Protein AF-A0A937KKF1-F1 (afdb_monomer)

Nearest PDB structures (foldseek):
  5gvh-assembly1_A-2  TM=8.826E-01  e=3.673E-09  Thermotoga maritima MSB8
  2z6i-assembly1_A  TM=8.809E-01  e=1.760E-09  Streptococcus pneumoniae
  2z6i-assembly1_B  TM=8.587E-01  e=1.260E-09  Streptococcus pneumoniae
  2z6j-assembly1_A  TM=8.582E-01  e=6.706E-09  Streptococcus pneumoniae
  7l00-assembly1_B  TM=8.762E-01  e=1.309E-08  Clostridioides difficile

Radius of gyration: 18.06 Å; Cα contacts (8 Å, |Δi|>4): 262; chains: 1; bounding box: 42×40×48 Å

Secondary structure (DSSP, 8-state):
---------SS---S----TTPPPPPPPPTTS-----------B--SHHHHHHHHHTT-S--B-SHHHHTSTT--S-HHHHHHHHH--TTSEEEE-TTSSS-EEEE--HHHHTTTT-SS-GGGG-B-HHHHHTT--TTSB--B--GGGGG--S---HHHHHHHHHHHHHHHHHHH-

pLDDT: mean 74.73, std 25.19, range [22.55, 97.19]

Structure (mmCIF, N/CA/C/O backbone):
data_AF-A0A937KKF1-F1
#
_entry.id   AF-A0A937KKF1-F1
#
loop_
_atom_site.group_PDB
_atom_site.id
_atom_site.type_symbol
_atom_site.label_atom_id
_atom_site.label_alt_id
_atom_site.label_comp_id
_atom_site.label_asym_id
_atom_site.label_entity_id
_atom_site.label_seq_id
_atom_site.pdbx_PDB_ins_code
_atom_site.Cartn_x
_atom_site.Cartn_y
_atom_site.Cartn_z
_atom_site.occupancy
_atom_site.B_iso_or_equiv
_atom_site.auth_seq_id
_atom_site.auth_comp_id
_atom_site.auth_asym_id
_atom_site.auth_atom_id
_atom_site.pdbx_PDB_model_num
ATOM 1 N N . MET A 1 1 ? 18.642 11.527 23.570 1.00 30.12 1 MET A N 1
ATOM 2 C CA . MET A 1 1 ? 17.857 10.285 23.736 1.00 30.12 1 MET A CA 1
ATOM 3 C C . MET A 1 1 ? 16.482 10.553 23.145 1.00 30.12 1 MET A C 1
ATOM 5 O O . MET A 1 1 ? 15.992 11.654 23.358 1.00 30.12 1 MET A O 1
ATOM 9 N N . ASN A 1 2 ? 15.953 9.601 22.372 1.00 22.69 2 ASN A N 1
ATOM 10 C CA . ASN A 1 2 ? 14.769 9.654 21.489 1.00 22.69 2 ASN A CA 1
ATOM 11 C C . ASN A 1 2 ? 15.099 9.941 20.013 1.00 22.69 2 ASN A C 1
ATOM 13 O O . ASN A 1 2 ? 14.748 10.978 19.460 1.00 22.69 2 ASN A O 1
ATOM 17 N N . SER A 1 3 ? 15.767 8.975 19.376 1.00 22.55 3 SER A N 1
ATOM 18 C CA . SER A 1 3 ? 15.672 8.742 17.933 1.00 22.55 3 SER A CA 1
ATOM 19 C C . SER A 1 3 ? 14.918 7.429 17.730 1.00 22.55 3 SER A C 1
ATOM 21 O O . SER A 1 3 ? 15.445 6.364 18.050 1.00 22.55 3 SER A O 1
ATOM 23 N N . VAL A 1 4 ? 13.686 7.500 17.237 1.00 26.03 4 VAL A N 1
ATOM 24 C CA . VAL A 1 4 ? 12.956 6.336 16.729 1.00 26.03 4 VAL A CA 1
ATOM 25 C C . VAL A 1 4 ? 12.827 6.552 15.228 1.00 26.03 4 VAL A C 1
ATOM 27 O O . VAL A 1 4 ? 12.041 7.384 14.785 1.00 26.03 4 VAL A O 1
ATOM 30 N N . THR A 1 5 ? 13.651 5.850 14.452 1.00 26.80 5 THR A N 1
ATOM 31 C CA . THR A 1 5 ? 13.560 5.818 12.988 1.00 26.80 5 THR A CA 1
ATOM 32 C C . THR A 1 5 ? 12.728 4.601 12.618 1.00 26.80 5 THR A C 1
ATOM 34 O O . THR A 1 5 ? 13.220 3.475 12.665 1.00 26.80 5 THR A O 1
ATOM 37 N N . LEU A 1 6 ? 11.453 4.818 12.303 1.00 28.89 6 LEU A N 1
ATOM 38 C CA . LEU A 1 6 ? 10.564 3.769 11.816 1.00 28.89 6 LEU A CA 1
ATOM 39 C C . LEU A 1 6 ? 10.674 3.732 10.284 1.00 28.89 6 LEU A C 1
ATOM 41 O O . LEU A 1 6 ? 10.354 4.706 9.607 1.00 28.89 6 LEU A O 1
ATOM 45 N N . PHE A 1 7 ? 11.226 2.641 9.758 1.00 30.66 7 PHE A N 1
ATOM 46 C CA . PHE A 1 7 ? 11.602 2.487 8.353 1.00 30.66 7 PHE A CA 1
ATOM 47 C C . PHE A 1 7 ? 10.403 1.984 7.534 1.00 30.66 7 PHE A C 1
ATOM 49 O O . PHE A 1 7 ? 10.191 0.787 7.443 1.00 30.66 7 PHE A O 1
ATOM 56 N N . GLU A 1 8 ? 9.616 2.889 6.954 1.00 34.78 8 GLU A N 1
ATOM 57 C CA . GLU A 1 8 ? 8.565 2.596 5.959 1.00 34.78 8 GLU A CA 1
ATOM 58 C C . GLU A 1 8 ? 8.432 3.853 5.073 1.00 34.78 8 GLU A C 1
ATOM 60 O O . GLU A 1 8 ? 7.716 4.805 5.395 1.00 34.78 8 GLU A O 1
ATOM 65 N N . ILE A 1 9 ? 9.245 3.911 4.012 1.00 36.50 9 ILE A N 1
ATOM 66 C CA . ILE A 1 9 ? 9.467 5.103 3.177 1.00 36.50 9 ILE A CA 1
ATOM 67 C C . ILE A 1 9 ? 8.332 5.275 2.162 1.00 36.50 9 ILE A C 1
ATOM 69 O O . ILE A 1 9 ? 8.121 4.408 1.318 1.00 36.50 9 ILE A O 1
ATOM 73 N N . SER A 1 10 ? 7.702 6.454 2.163 1.00 31.92 10 SER A N 1
ATOM 74 C CA . SER A 1 10 ? 7.117 7.061 0.962 1.00 31.92 10 SER A CA 1
ATOM 75 C C . SER A 1 10 ? 7.916 8.326 0.614 1.00 31.92 10 SER A C 1
ATOM 77 O O . SER A 1 10 ? 7.839 9.329 1.313 1.00 31.92 10 SER A O 1
ATOM 79 N N . SER A 1 11 ? 8.708 8.219 -0.454 1.00 33.62 11 SER A N 1
ATOM 80 C CA . SER A 1 11 ? 9.302 9.260 -1.314 1.00 33.62 11 SER A CA 1
ATOM 81 C C . SER A 1 11 ? 10.178 10.412 -0.779 1.00 33.62 11 SER A C 1
ATOM 83 O O . SER A 1 11 ? 10.512 11.257 -1.605 1.00 33.62 11 SER A O 1
ATOM 85 N N . ASP A 1 12 ? 10.607 10.504 0.487 1.00 33.69 12 ASP A N 1
ATOM 86 C CA . ASP A 1 12 ? 11.533 11.601 0.877 1.00 33.69 12 ASP A CA 1
ATOM 87 C C . ASP A 1 12 ? 12.499 11.284 2.034 1.00 33.69 12 ASP A C 1
ATOM 89 O O . ASP A 1 12 ? 12.483 11.928 3.080 1.00 33.69 12 ASP A O 1
ATOM 93 N N . ASN A 1 13 ? 13.382 10.297 1.850 1.00 36.69 13 ASN A N 1
ATOM 94 C CA . ASN A 1 13 ? 14.554 10.160 2.717 1.00 36.69 13 ASN A CA 1
ATOM 95 C C . ASN A 1 13 ? 15.811 10.577 1.949 1.00 36.69 13 ASN A C 1
ATOM 97 O O . ASN A 1 13 ? 16.277 9.865 1.061 1.00 36.69 13 ASN A O 1
ATOM 101 N N . GLY A 1 14 ? 16.356 11.744 2.306 1.00 31.44 14 GLY A N 1
ATOM 102 C CA . GLY A 1 14 ? 17.674 12.198 1.866 1.00 31.44 14 GLY A CA 1
ATOM 103 C C . GLY A 1 14 ? 18.815 11.243 2.274 1.00 31.44 14 GLY A C 1
ATOM 104 O O . GLY A 1 14 ? 18.605 10.302 3.041 1.00 31.44 14 GLY A O 1
ATOM 105 N N . PRO A 1 15 ? 20.048 11.485 1.791 1.00 27.42 15 PRO A N 1
ATOM 106 C CA . PRO A 1 15 ? 21.122 10.486 1.669 1.00 27.42 15 PRO A CA 1
ATOM 107 C C . PRO A 1 15 ? 21.830 10.080 2.984 1.00 27.42 15 PRO A C 1
ATOM 109 O O . PRO A 1 15 ? 22.999 9.709 2.969 1.00 27.42 15 PRO A O 1
ATOM 112 N N . SER A 1 16 ? 21.169 10.141 4.142 1.00 32.72 16 SER A N 1
ATOM 113 C CA . SER A 1 16 ? 21.794 9.915 5.456 1.00 32.72 16 SER A CA 1
ATOM 114 C C . SER A 1 16 ? 21.188 8.757 6.258 1.00 32.72 16 SER A C 1
ATOM 116 O O . SER A 1 16 ? 20.969 8.898 7.461 1.00 32.72 16 SER A O 1
ATOM 118 N N . ALA A 1 17 ? 20.923 7.610 5.633 1.00 35.75 17 ALA A N 1
ATOM 119 C CA . ALA A 1 17 ? 20.491 6.402 6.342 1.00 35.75 17 ALA A CA 1
ATOM 120 C C . ALA A 1 17 ? 21.456 5.246 6.041 1.00 35.75 17 ALA A C 1
ATOM 122 O O . ALA A 1 17 ? 21.323 4.538 5.049 1.00 35.75 17 ALA A O 1
ATOM 123 N N . ILE A 1 18 ? 22.482 5.127 6.884 1.00 31.59 18 ILE A N 1
ATOM 124 C CA . ILE A 1 18 ? 23.617 4.212 6.730 1.00 31.59 18 ILE A CA 1
ATOM 125 C C . ILE A 1 18 ? 23.307 2.866 7.411 1.00 31.59 18 ILE A C 1
ATOM 127 O O . ILE A 1 18 ? 22.732 2.832 8.495 1.00 31.59 18 ILE A O 1
ATOM 131 N N . SER A 1 19 ? 23.727 1.799 6.730 1.00 24.08 19 SER A N 1
ATOM 132 C CA . SER A 1 19 ? 23.860 0.361 7.023 1.00 24.08 19 SER A CA 1
ATOM 133 C C . SER A 1 19 ? 23.742 -0.161 8.473 1.00 24.08 19 SER A C 1
ATOM 135 O O . SER A 1 19 ? 24.175 0.500 9.421 1.00 24.08 19 SER A O 1
ATOM 137 N N . PRO A 1 20 ? 23.277 -1.421 8.658 1.00 26.95 20 PRO A N 1
ATOM 138 C CA . PRO A 1 20 ? 23.168 -2.060 9.970 1.00 26.95 20 PRO A CA 1
ATOM 139 C C . PRO A 1 20 ? 24.561 -2.213 10.604 1.00 26.95 20 PRO A C 1
ATOM 141 O O . PRO A 1 20 ? 25.359 -3.046 10.184 1.00 26.95 20 PRO A O 1
ATOM 144 N N . GLY A 1 21 ? 24.862 -1.365 11.593 1.00 33.53 21 GLY A N 1
ATOM 145 C CA . GLY A 1 21 ? 26.132 -1.357 12.334 1.00 33.53 21 GLY A CA 1
ATOM 146 C C . GLY A 1 21 ? 26.857 -0.005 12.418 1.00 33.53 21 GLY A C 1
ATOM 147 O O . GLY A 1 21 ? 27.879 0.077 13.094 1.00 33.53 21 GLY A O 1
ATOM 148 N N . GLY A 1 22 ? 26.365 1.057 11.768 1.00 28.70 22 GLY A N 1
ATOM 149 C CA . GLY A 1 22 ? 26.983 2.391 11.802 1.00 28.70 22 GLY A CA 1
ATOM 150 C C . GLY A 1 22 ? 26.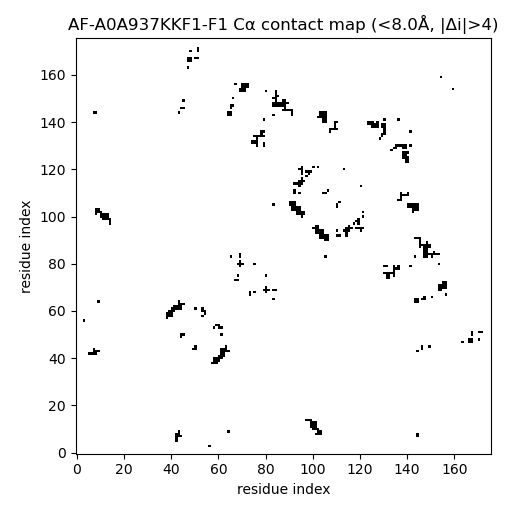539 3.262 12.986 1.00 28.70 22 GLY A C 1
ATOM 151 O O . GLY A 1 22 ? 25.361 3.304 13.328 1.00 28.70 22 GLY A O 1
ATOM 152 N N . ALA A 1 23 ? 27.487 3.972 13.607 1.00 29.22 23 ALA A N 1
ATOM 153 C CA . ALA A 1 23 ? 27.248 4.907 14.708 1.00 29.22 23 ALA A CA 1
ATOM 154 C C . ALA A 1 23 ? 26.247 6.027 14.351 1.00 29.22 23 ALA A C 1
ATOM 156 O O . ALA A 1 23 ? 26.152 6.450 13.198 1.00 29.22 23 ALA A O 1
ATOM 157 N N . LEU A 1 24 ? 25.533 6.524 15.371 1.00 34.44 24 LEU A N 1
ATOM 158 C CA . LEU A 1 24 ? 24.576 7.633 15.269 1.00 34.44 24 LEU A CA 1
ATOM 159 C C . LEU A 1 24 ? 25.192 8.849 14.546 1.00 34.44 24 LEU A C 1
ATOM 161 O O . LEU A 1 24 ? 26.338 9.204 14.838 1.00 34.44 24 LEU A O 1
ATOM 165 N N . PRO A 1 25 ? 24.447 9.527 13.650 1.00 37.91 25 PRO A N 1
ATOM 166 C CA . PRO A 1 25 ? 24.942 10.732 12.998 1.00 37.91 25 PRO A CA 1
ATOM 167 C C . PRO A 1 25 ? 25.214 11.842 14.031 1.00 37.91 25 PRO A C 1
ATOM 169 O O . PRO A 1 25 ? 24.511 11.928 15.046 1.00 37.91 25 PRO A O 1
ATOM 172 N N . PRO A 1 26 ? 26.221 12.704 13.795 1.00 33.06 26 PRO A N 1
ATOM 173 C CA . PRO A 1 26 ? 26.538 13.795 14.706 1.00 33.06 26 PRO A CA 1
ATOM 174 C C . PRO A 1 26 ? 25.363 14.786 14.813 1.00 33.06 26 PRO A C 1
ATOM 176 O O . PRO A 1 26 ? 24.613 14.963 13.848 1.00 33.06 26 PRO A O 1
ATOM 179 N N . PRO A 1 27 ? 25.188 15.455 15.970 1.00 41.06 27 PRO A N 1
ATOM 180 C CA . PRO A 1 27 ? 24.132 16.443 16.147 1.00 41.06 27 PRO A CA 1
ATOM 181 C C . PRO A 1 27 ? 24.282 17.594 15.142 1.00 41.06 27 PRO A C 1
ATOM 183 O O . PRO A 1 27 ? 25.385 18.075 14.881 1.00 41.06 27 PRO A O 1
ATOM 186 N N . TYR A 1 28 ? 23.151 18.028 14.582 1.00 43.41 28 TYR A N 1
ATOM 187 C CA . TYR A 1 28 ? 23.080 19.112 13.601 1.00 43.41 28 TYR A CA 1
ATOM 188 C C . TYR A 1 28 ? 23.706 20.414 14.142 1.00 43.41 28 TYR A C 1
ATOM 190 O O . TYR A 1 28 ? 23.524 20.728 15.323 1.00 43.41 28 TYR A O 1
ATOM 198 N N . PRO A 1 29 ? 24.396 21.210 13.300 1.00 33.28 29 PRO A N 1
ATOM 199 C CA . PRO A 1 29 ? 25.007 22.463 13.729 1.00 33.28 29 PRO A CA 1
ATOM 200 C C . PRO A 1 29 ? 23.961 23.470 14.254 1.00 33.28 29 PRO A C 1
ATOM 202 O O . PRO A 1 29 ? 22.883 23.610 13.663 1.00 33.28 29 PRO A O 1
ATOM 205 N N . PRO A 1 30 ? 24.263 24.198 15.346 1.00 34.09 30 PRO A N 1
ATOM 206 C CA . PRO A 1 30 ? 23.347 25.161 15.950 1.00 34.09 30 PRO A CA 1
ATOM 207 C C . PRO A 1 30 ? 23.207 26.413 15.070 1.00 34.09 30 PRO A C 1
ATOM 209 O O . PRO A 1 30 ? 24.202 26.975 14.623 1.00 34.09 30 PRO A O 1
ATOM 212 N N . GLY A 1 31 ? 21.970 26.869 14.828 1.00 38.25 31 GLY A N 1
ATOM 213 C CA . GLY A 1 31 ? 21.703 28.126 14.105 1.00 38.25 31 GLY A CA 1
ATOM 214 C C . GLY A 1 31 ? 20.468 28.146 13.197 1.00 38.25 31 GLY A C 1
ATOM 215 O O . GLY A 1 31 ? 20.089 29.208 12.707 1.00 38.25 31 GLY A O 1
ATOM 216 N N . ARG A 1 32 ? 19.788 27.012 12.975 1.00 38.00 32 ARG A N 1
ATOM 217 C CA . ARG A 1 32 ? 18.510 26.998 12.243 1.00 38.00 32 ARG A CA 1
ATOM 218 C C . ARG A 1 32 ? 17.355 27.273 13.206 1.00 38.00 32 ARG A C 1
ATOM 220 O O . ARG A 1 32 ? 17.104 26.490 14.114 1.00 38.00 32 ARG A O 1
ATOM 227 N N . ASN A 1 33 ? 16.663 28.392 12.995 1.00 30.73 33 ASN A N 1
ATOM 228 C CA . ASN A 1 33 ? 15.465 28.800 13.731 1.00 30.73 33 ASN A CA 1
ATOM 229 C C . ASN A 1 33 ? 14.460 27.636 13.857 1.00 30.73 33 ASN A C 1
ATOM 231 O O . ASN A 1 33 ? 13.810 27.257 12.881 1.00 30.73 33 ASN A O 1
ATOM 235 N N . MET A 1 34 ? 14.322 27.091 15.068 1.00 33.22 34 MET A N 1
ATOM 236 C CA . MET A 1 34 ? 13.340 26.066 15.416 1.00 33.22 34 MET A CA 1
ATOM 237 C C . MET A 1 34 ? 11.943 26.692 15.484 1.00 33.22 34 MET A C 1
ATOM 239 O O . MET A 1 34 ? 11.434 27.018 16.557 1.00 33.22 34 MET A O 1
ATOM 243 N N . LYS A 1 35 ? 11.275 26.848 14.337 1.00 28.80 35 LYS A N 1
ATOM 244 C CA . LYS A 1 35 ? 9.808 26.886 14.354 1.00 28.80 35 LYS A CA 1
ATOM 245 C C . LYS A 1 35 ? 9.358 25.527 14.890 1.00 28.80 35 LYS A C 1
ATOM 247 O O . LYS A 1 35 ? 9.798 24.512 14.355 1.00 28.80 35 LYS A O 1
ATOM 252 N N . LYS A 1 36 ? 8.548 25.517 15.959 1.00 33.28 36 LYS A N 1
ATOM 253 C CA . LYS A 1 36 ? 7.905 24.327 16.547 1.00 33.28 36 LYS A CA 1
ATOM 254 C C . LYS A 1 36 ? 7.336 23.460 15.421 1.00 33.28 36 LYS A C 1
ATOM 256 O O . LYS A 1 36 ? 6.249 23.730 14.921 1.00 33.28 36 LYS A O 1
ATOM 261 N N . THR A 1 37 ? 8.105 22.483 14.964 1.00 31.12 37 THR A N 1
ATOM 262 C CA . THR A 1 37 ? 7.670 21.586 13.904 1.00 31.12 37 THR A CA 1
ATOM 263 C C . THR A 1 37 ? 7.054 20.428 14.650 1.00 31.12 37 THR A C 1
ATOM 265 O O . THR A 1 37 ? 7.769 19.686 15.317 1.00 31.12 37 THR A O 1
ATOM 268 N N . ALA A 1 38 ? 5.721 20.386 14.646 1.00 32.16 38 ALA A N 1
ATOM 269 C CA . ALA A 1 38 ? 4.949 19.259 15.142 1.00 32.16 38 ALA A CA 1
ATOM 270 C C . ALA A 1 38 ? 5.615 17.962 14.676 1.00 32.16 38 ALA A C 1
ATOM 272 O O . ALA A 1 38 ? 5.998 17.858 13.506 1.00 32.16 38 ALA A O 1
ATOM 273 N N . THR A 1 39 ? 5.796 17.023 15.597 1.00 34.31 39 THR A N 1
ATOM 274 C CA . THR A 1 39 ? 6.368 15.702 15.351 1.00 34.31 39 THR A CA 1
ATOM 275 C C . THR A 1 39 ? 5.435 14.934 14.411 1.00 34.31 39 THR A C 1
ATOM 277 O O . THR A 1 39 ? 4.619 14.121 14.826 1.00 34.31 39 THR A O 1
ATOM 280 N N . LYS A 1 40 ? 5.507 15.225 13.110 1.00 37.94 40 LYS A N 1
ATOM 281 C CA . LYS A 1 40 ? 4.798 14.488 12.067 1.00 37.94 40 LYS A CA 1
ATOM 282 C C . LYS A 1 40 ? 5.595 13.224 11.779 1.00 37.94 40 LYS A C 1
ATOM 284 O O . LYS A 1 40 ? 6.439 13.213 10.888 1.00 37.94 40 LYS A O 1
ATOM 289 N N . VAL A 1 41 ? 5.360 12.169 12.552 1.00 42.72 41 VAL A N 1
ATOM 290 C CA . VAL A 1 41 ? 5.787 10.828 12.142 1.00 42.72 41 VAL A CA 1
ATOM 291 C C . VAL A 1 41 ? 4.880 10.411 10.987 1.00 42.72 41 VAL A C 1
ATOM 293 O O . VAL A 1 41 ? 3.722 10.063 11.184 1.00 42.72 41 VAL A O 1
ATOM 296 N N . VAL A 1 42 ? 5.403 10.497 9.765 1.00 39.47 42 VAL A N 1
ATOM 297 C CA . VAL A 1 42 ? 4.789 9.919 8.566 1.00 39.47 42 VAL A CA 1
ATOM 298 C C . VAL A 1 42 ? 5.422 8.549 8.378 1.00 39.47 42 VAL A C 1
ATOM 300 O O . VAL A 1 42 ? 6.508 8.430 7.821 1.00 39.47 42 VAL A O 1
ATOM 303 N N . ALA A 1 43 ? 4.777 7.519 8.909 1.00 37.69 43 ALA A N 1
ATOM 304 C CA . ALA A 1 43 ? 5.174 6.137 8.686 1.00 37.69 43 ALA A CA 1
ATOM 305 C C . ALA A 1 43 ? 4.064 5.444 7.888 1.00 37.69 43 ALA A C 1
ATOM 307 O O . ALA A 1 43 ? 2.896 5.520 8.279 1.00 37.69 43 ALA A O 1
ATOM 308 N N . SER A 1 44 ? 4.421 4.789 6.777 1.00 48.09 44 SER A N 1
ATOM 309 C CA . SER A 1 44 ? 3.494 3.935 6.020 1.00 48.09 44 SER A CA 1
ATOM 310 C C . SER A 1 44 ? 3.271 2.641 6.804 1.00 48.09 44 SER A C 1
ATOM 312 O O . SER A 1 44 ? 3.919 1.634 6.565 1.00 48.09 44 SER A O 1
ATOM 314 N N . LEU A 1 45 ? 2.410 2.675 7.821 1.00 46.22 45 LEU A N 1
ATOM 315 C CA . LEU A 1 45 ? 2.196 1.540 8.722 1.00 46.22 45 LEU A CA 1
ATOM 316 C C . LEU A 1 45 ? 0.933 0.774 8.350 1.00 46.22 45 LEU A C 1
ATOM 318 O O . LEU A 1 45 ? -0.130 1.371 8.199 1.00 46.22 45 LEU A O 1
ATOM 322 N N . PHE A 1 46 ? 1.022 -0.558 8.319 1.00 55.06 46 PHE A N 1
ATOM 323 C CA . PHE A 1 46 ? -0.162 -1.395 8.519 1.00 55.06 46 PHE A CA 1
ATOM 324 C C . PHE A 1 46 ? 0.170 -2.733 9.194 1.00 55.06 46 PHE A C 1
ATOM 326 O O . PHE A 1 46 ? 0.453 -3.779 8.607 1.00 55.06 46 PHE A O 1
ATOM 333 N N . ALA A 1 47 ? 0.090 -2.686 10.510 1.00 51.94 47 ALA A N 1
ATOM 334 C CA . ALA A 1 47 ? -0.865 -3.511 11.224 1.00 51.94 47 ALA A CA 1
ATOM 335 C C . ALA A 1 47 ? -1.726 -2.512 11.996 1.00 51.94 47 ALA A C 1
ATOM 337 O O . ALA A 1 47 ? -1.216 -1.477 12.420 1.00 51.94 47 ALA A O 1
ATOM 338 N N . PHE A 1 48 ? -3.003 -2.785 12.205 1.00 60.47 48 PHE A N 1
ATOM 339 C CA . PHE A 1 48 ? -3.864 -1.876 12.961 1.00 60.47 48 PHE A CA 1
ATOM 340 C C . PHE A 1 48 ? -3.372 -1.675 14.412 1.00 60.47 48 PHE A C 1
ATOM 342 O O . PHE A 1 48 ? -3.459 -0.582 14.968 1.00 60.47 48 PHE A O 1
ATOM 349 N N . SER A 1 49 ? -2.681 -2.679 14.966 1.00 59.84 49 SER A N 1
ATOM 350 C CA . SER A 1 49 ? -1.912 -2.577 16.213 1.00 59.84 49 SER A CA 1
ATOM 351 C C . SER A 1 49 ? -0.680 -1.658 16.132 1.00 59.84 49 SER A C 1
ATOM 353 O O . SER A 1 49 ? -0.243 -1.125 17.152 1.00 59.84 49 SER A O 1
ATOM 355 N N . LEU A 1 50 ? -0.128 -1.412 14.938 1.00 69.75 50 LEU A N 1
ATOM 356 C CA . LEU A 1 50 ? 0.975 -0.467 14.741 1.00 69.75 50 LEU A CA 1
ATOM 357 C C . LEU A 1 50 ? 0.532 0.985 14.897 1.00 69.75 50 LEU A C 1
ATOM 359 O O . LEU A 1 50 ? 1.386 1.822 15.156 1.00 69.75 50 LEU A O 1
ATOM 363 N N . ILE A 1 51 ? -0.762 1.304 14.791 1.00 80.56 51 ILE A N 1
ATOM 364 C CA . ILE A 1 51 ? -1.244 2.659 15.097 1.00 80.56 51 ILE A CA 1
ATOM 365 C C . ILE A 1 51 ? -1.159 2.901 16.598 1.00 80.56 51 ILE A C 1
ATOM 367 O O . ILE A 1 51 ? -0.639 3.928 17.017 1.00 80.56 51 ILE A O 1
ATOM 371 N N . ALA A 1 52 ? -1.568 1.927 17.416 1.00 82.88 52 ALA A N 1
ATOM 372 C CA . ALA A 1 52 ? -1.377 2.005 18.862 1.00 82.88 52 ALA A CA 1
ATOM 373 C C . ALA A 1 52 ? 0.112 2.139 19.213 1.00 82.88 52 ALA A C 1
ATOM 375 O O . ALA A 1 52 ? 0.476 2.981 20.032 1.00 82.88 52 ALA A O 1
ATOM 376 N N . ALA A 1 53 ? 0.984 1.391 18.529 1.00 82.38 53 ALA A N 1
ATOM 377 C CA . ALA A 1 53 ? 2.429 1.542 18.679 1.00 82.38 53 ALA A CA 1
ATOM 378 C C . ALA A 1 53 ? 2.935 2.927 18.226 1.00 82.38 53 ALA A C 1
ATOM 380 O O . ALA A 1 53 ? 3.745 3.531 18.919 1.00 82.38 53 ALA A O 1
ATOM 381 N N . ALA A 1 54 ? 2.452 3.461 17.102 1.00 81.81 54 ALA A N 1
ATOM 382 C CA . ALA A 1 54 ? 2.839 4.777 16.595 1.00 81.81 54 ALA A CA 1
ATOM 383 C C . ALA A 1 54 ? 2.460 5.890 17.579 1.00 81.81 54 ALA A C 1
ATOM 385 O O . ALA A 1 54 ? 3.291 6.738 17.900 1.00 81.81 54 ALA A O 1
ATOM 386 N N . PHE A 1 55 ? 1.240 5.847 18.117 1.00 82.88 55 PHE A N 1
ATOM 387 C CA . PHE A 1 55 ? 0.790 6.776 19.153 1.00 82.88 55 PHE A CA 1
ATOM 388 C C . PHE A 1 55 ? 1.584 6.602 2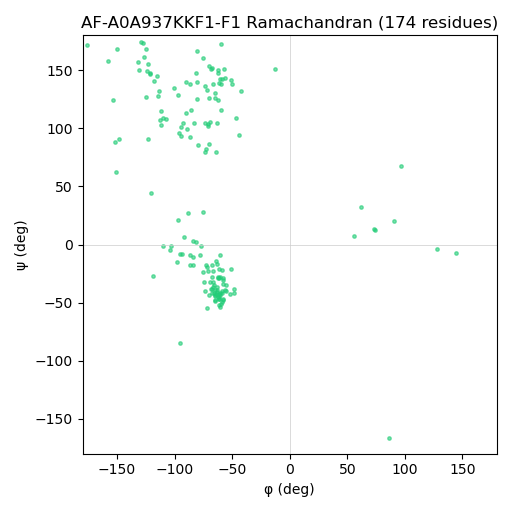0.454 1.00 82.88 55 PHE A C 1
ATOM 390 O O . PHE A 1 55 ? 1.983 7.595 21.058 1.00 82.88 55 PHE A O 1
ATOM 397 N N . ALA A 1 56 ? 1.912 5.367 20.853 1.00 85.38 56 ALA A N 1
ATOM 398 C CA . ALA A 1 56 ? 2.792 5.112 21.998 1.00 85.38 56 ALA A CA 1
ATOM 399 C C . ALA A 1 56 ? 4.212 5.679 21.798 1.00 85.38 56 ALA A C 1
ATOM 401 O O . ALA A 1 56 ? 4.870 6.060 22.764 1.00 85.38 56 ALA A O 1
ATOM 402 N N . LEU A 1 57 ? 4.674 5.782 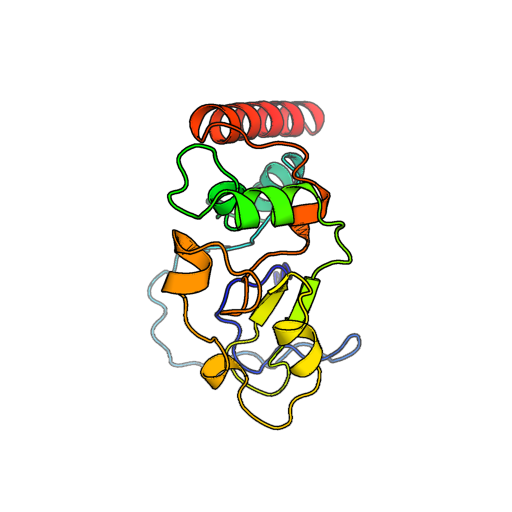20.548 1.00 84.56 57 LEU A N 1
ATOM 403 C CA . LEU A 1 57 ? 5.940 6.417 20.171 1.00 84.56 57 LEU A CA 1
ATOM 404 C C . LEU A 1 57 ? 5.828 7.948 20.011 1.00 84.56 57 LEU A C 1
ATOM 406 O O . LEU A 1 57 ? 6.821 8.595 19.678 1.00 84.56 57 LEU A O 1
ATOM 410 N N . GLY A 1 58 ? 4.656 8.536 20.279 1.00 83.81 58 GLY A N 1
ATOM 411 C CA . GLY A 1 58 ? 4.419 9.981 20.252 1.00 83.81 58 GLY A CA 1
ATOM 412 C C . GLY A 1 58 ? 3.956 10.536 18.903 1.00 83.81 58 GLY A C 1
ATOM 413 O O . GLY A 1 58 ? 4.135 11.727 18.657 1.00 83.81 58 GLY A O 1
ATOM 414 N N . ALA A 1 59 ? 3.409 9.701 18.014 1.00 80.75 59 ALA A N 1
ATOM 415 C CA . ALA A 1 59 ? 2.784 10.177 16.783 1.00 80.75 59 ALA A CA 1
ATOM 416 C C . ALA A 1 59 ? 1.419 10.831 17.061 1.00 80.75 59 ALA A C 1
ATOM 418 O O . ALA A 1 59 ? 0.595 10.272 17.781 1.00 80.75 59 ALA A O 1
ATOM 419 N N . ASP A 1 60 ? 1.161 11.970 16.414 1.00 81.31 60 ASP A N 1
ATOM 420 C CA . ASP A 1 60 ? -0.147 12.648 16.433 1.00 81.31 60 ASP A CA 1
ATOM 421 C C . ASP A 1 60 ? -1.112 12.118 15.349 1.00 81.31 60 ASP A C 1
ATOM 423 O O . ASP A 1 60 ? -2.285 12.488 15.298 1.00 81.31 60 ASP A O 1
ATOM 427 N N . GLY A 1 61 ? -0.616 11.279 14.436 1.00 77.75 61 GLY A N 1
ATOM 428 C CA . GLY A 1 61 ? -1.384 10.727 13.326 1.00 77.75 61 GLY A CA 1
ATOM 429 C C . GLY A 1 61 ? -0.577 9.733 12.497 1.00 77.75 61 GLY A C 1
ATOM 430 O O . GLY A 1 61 ? 0.629 9.581 12.684 1.00 77.75 61 GLY A O 1
ATOM 431 N N . VAL A 1 62 ? -1.257 9.056 11.572 1.00 81.06 62 VAL A N 1
ATOM 432 C CA . VAL A 1 62 ? -0.667 8.061 10.665 1.00 81.06 62 VAL A CA 1
ATOM 433 C C . VAL A 1 62 ? -1.083 8.340 9.222 1.00 81.06 62 VAL A C 1
ATOM 435 O O . VAL A 1 62 ? -2.170 8.862 8.977 1.00 81.06 62 VAL A O 1
ATOM 438 N N . GLN A 1 63 ? -0.227 7.986 8.263 1.00 80.25 63 GLN A N 1
ATOM 439 C CA . GLN A 1 63 ? -0.513 8.108 6.833 1.00 80.25 63 GLN A CA 1
ATOM 440 C C . GLN A 1 63 ? -0.605 6.718 6.201 1.00 80.25 63 GLN A C 1
ATOM 442 O O . GLN A 1 63 ? 0.275 5.883 6.391 1.00 80.25 63 GLN A O 1
ATOM 447 N N . MET A 1 64 ? -1.660 6.482 5.419 1.00 82.75 64 MET A N 1
ATOM 448 C CA . MET A 1 64 ? -1.897 5.216 4.720 1.00 82.75 64 MET A CA 1
ATOM 449 C C . MET A 1 64 ? -1.759 5.424 3.209 1.00 82.75 64 MET A C 1
ATOM 451 O O . MET A 1 64 ? -2.545 6.156 2.615 1.00 82.75 64 MET A O 1
ATOM 455 N N . GLY A 1 65 ? -0.751 4.797 2.597 1.00 84.75 65 GLY A N 1
ATOM 456 C CA . GLY A 1 65 ? -0.500 4.852 1.151 1.00 84.75 65 GLY A CA 1
ATOM 457 C C . GLY A 1 65 ? -1.115 3.664 0.412 1.00 84.75 65 GLY A C 1
ATOM 458 O O . GLY A 1 65 ? -2.239 3.742 -0.074 1.00 84.75 65 GLY A O 1
ATOM 459 N N . THR A 1 66 ? -0.395 2.541 0.366 1.00 89.19 66 THR A N 1
ATOM 460 C CA . THR A 1 66 ? -0.766 1.320 -0.377 1.00 89.19 66 THR A CA 1
ATOM 461 C C . THR A 1 66 ? -2.206 0.852 -0.132 1.00 89.19 66 THR A C 1
ATOM 463 O O . THR A 1 66 ? -2.913 0.516 -1.076 1.00 89.19 66 THR A O 1
ATOM 466 N N . GLN A 1 67 ? -2.676 0.890 1.120 1.00 89.38 67 GLN A N 1
ATOM 467 C CA . GLN A 1 67 ? -4.051 0.514 1.465 1.00 89.38 67 GLN A CA 1
ATOM 468 C C . GLN A 1 67 ? -5.098 1.427 0.814 1.00 89.38 67 GLN A C 1
ATOM 470 O O . GLN A 1 67 ? -6.159 0.955 0.416 1.00 89.38 67 GLN A O 1
ATOM 475 N N . MET A 1 68 ? -4.812 2.727 0.698 1.00 91.50 68 MET A N 1
ATOM 476 C CA . MET A 1 68 ? -5.707 3.677 0.034 1.00 91.50 68 MET A CA 1
ATOM 477 C C . MET A 1 68 ? -5.672 3.507 -1.486 1.00 91.50 68 MET A C 1
ATOM 479 O O . MET A 1 68 ? -6.704 3.665 -2.127 1.00 91.50 68 MET A O 1
ATOM 483 N N . VAL A 1 69 ? -4.526 3.118 -2.063 1.00 91.56 69 VAL A N 1
ATOM 484 C CA . VAL A 1 69 ? -4.432 2.775 -3.495 1.00 91.56 69 VAL A CA 1
ATOM 485 C C . VAL A 1 69 ? -5.352 1.598 -3.832 1.00 91.56 69 VAL A C 1
ATOM 487 O O . VAL A 1 69 ? -6.057 1.656 -4.837 1.00 91.56 69 VAL A O 1
ATOM 490 N N . ALA A 1 70 ? -5.405 0.579 -2.969 1.00 93.00 70 ALA A N 1
ATOM 491 C CA . ALA A 1 70 ? -6.252 -0.604 -3.134 1.00 93.00 70 ALA A CA 1
ATOM 492 C C . ALA A 1 70 ? -7.725 -0.418 -2.702 1.00 93.00 70 ALA A C 1
ATOM 494 O O . ALA A 1 70 ? -8.496 -1.377 -2.754 1.00 93.00 70 ALA A O 1
ATOM 495 N N . ALA A 1 71 ? -8.136 0.776 -2.259 1.00 95.12 71 ALA A N 1
ATOM 496 C CA . ALA A 1 71 ? -9.512 1.028 -1.833 1.00 95.12 71 ALA A CA 1
ATOM 497 C C . ALA A 1 71 ? -10.496 1.031 -3.018 1.00 95.12 71 ALA A C 1
ATOM 499 O O . ALA A 1 71 ? -10.128 1.354 -4.151 1.00 95.12 71 ALA A O 1
ATOM 500 N N . ALA A 1 72 ? -11.765 0.709 -2.756 1.00 96.25 72 ALA A N 1
ATOM 501 C CA . ALA A 1 72 ? -12.805 0.646 -3.787 1.00 96.25 72 ALA A CA 1
ATOM 502 C C . ALA A 1 72 ? -12.985 1.989 -4.520 1.00 96.25 72 ALA A C 1
ATOM 504 O O . ALA A 1 72 ? -13.112 2.024 -5.741 1.00 96.25 72 ALA A O 1
ATOM 505 N N . GLU A 1 73 ? -12.928 3.091 -3.775 1.00 96.50 73 GLU A N 1
ATOM 506 C CA . GLU A 1 73 ? -13.086 4.466 -4.251 1.00 96.50 73 GLU A CA 1
ATOM 507 C C . GLU A 1 73 ? -11.831 5.019 -4.942 1.00 96.50 73 GLU A C 1
ATOM 509 O O . GLU A 1 73 ? -11.874 6.106 -5.518 1.00 96.50 73 GLU A O 1
ATOM 514 N N . SER A 1 74 ? -10.706 4.298 -4.883 1.00 93.56 74 SER A N 1
ATOM 515 C CA . SER A 1 74 ? -9.474 4.712 -5.548 1.00 93.56 74 SER A CA 1
ATOM 516 C C . SER A 1 74 ? -9.671 4.718 -7.071 1.00 93.56 74 SER A C 1
ATOM 518 O O . SER A 1 74 ? -10.146 3.718 -7.625 1.00 93.56 74 SER A O 1
ATOM 520 N N . PRO A 1 75 ? -9.291 5.807 -7.770 1.00 92.00 75 PRO A N 1
ATOM 521 C CA . PRO A 1 75 ? -9.499 5.948 -9.211 1.00 92.00 75 PRO A CA 1
ATOM 522 C C . PRO A 1 75 ? -8.487 5.147 -10.040 1.00 92.00 75 PRO A C 1
ATOM 524 O O . PRO A 1 75 ? -8.535 5.201 -11.267 1.00 92.00 75 PRO A O 1
ATOM 527 N N . VAL A 1 76 ? -7.549 4.452 -9.386 1.00 92.62 76 VAL A N 1
ATOM 528 C CA . VAL A 1 76 ? -6.574 3.607 -10.074 1.00 92.62 76 VAL A CA 1
ATOM 529 C C . VAL A 1 76 ? -7.257 2.396 -10.700 1.00 92.62 76 VAL A C 1
ATOM 531 O O . VAL A 1 76 ? -8.263 1.892 -10.195 1.00 92.62 76 VAL A O 1
ATOM 534 N N . HIS A 1 77 ? -6.670 1.908 -11.782 1.00 96.19 77 HIS A N 1
ATOM 535 C CA . HIS A 1 77 ? -7.143 0.750 -12.509 1.00 96.19 77 HIS A CA 1
ATOM 536 C C . HIS A 1 77 ? -7.153 -0.496 -11.614 1.00 96.19 77 HIS A C 1
ATOM 538 O O . HIS A 1 77 ? -6.237 -0.721 -10.814 1.00 96.19 77 HIS A O 1
ATOM 544 N N . ASP A 1 78 ? -8.167 -1.344 -11.786 1.00 96.19 78 ASP A N 1
ATOM 545 C CA . ASP A 1 78 ? -8.375 -2.514 -10.931 1.00 96.19 78 ASP A CA 1
ATOM 546 C C . ASP A 1 78 ? -7.209 -3.506 -11.000 1.00 96.19 78 ASP A C 1
ATOM 548 O O . ASP A 1 78 ? -6.897 -4.139 -9.998 1.00 96.19 78 ASP A O 1
ATOM 552 N N . ASN A 1 79 ? -6.485 -3.576 -12.124 1.00 96.00 79 ASN A N 1
ATOM 553 C CA . ASN A 1 79 ? -5.243 -4.358 -12.235 1.00 96.00 79 ASN A CA 1
ATOM 554 C C . ASN A 1 79 ? -4.235 -4.025 -11.129 1.00 96.00 79 ASN A C 1
ATOM 556 O O . ASN A 1 79 ? -3.658 -4.943 -10.554 1.00 96.00 79 ASN A O 1
ATOM 560 N N . TRP A 1 80 ? -4.039 -2.746 -10.792 1.00 94.38 80 TRP A N 1
ATOM 561 C CA . TRP A 1 80 ? -3.094 -2.376 -9.738 1.00 94.38 80 TRP A CA 1
ATOM 562 C C . TRP A 1 80 ? -3.646 -2.723 -8.354 1.00 94.38 80 TRP A C 1
ATOM 564 O O . TRP A 1 80 ? -2.922 -3.271 -7.525 1.00 94.38 80 TRP A O 1
ATOM 574 N N . LYS A 1 81 ? -4.947 -2.514 -8.115 1.00 94.81 81 LYS A N 1
ATOM 575 C CA . LYS A 1 81 ? -5.597 -2.958 -6.869 1.00 94.81 81 LYS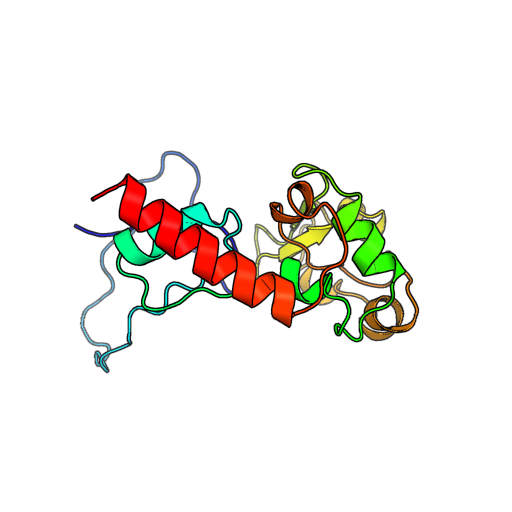 A CA 1
ATOM 576 C C . LYS A 1 81 ? -5.440 -4.469 -6.687 1.00 94.81 81 LYS A C 1
ATOM 578 O O . LYS A 1 81 ? -5.033 -4.921 -5.623 1.00 94.81 81 LYS A O 1
ATOM 583 N N . HIS A 1 82 ? -5.694 -5.241 -7.742 1.00 96.12 82 HIS A N 1
ATOM 584 C CA . HIS A 1 82 ? -5.539 -6.690 -7.745 1.00 96.12 82 HIS A CA 1
ATOM 585 C C . HIS A 1 82 ? -4.078 -7.125 -7.603 1.00 96.12 82 HIS A C 1
ATOM 587 O O . HIS A 1 82 ? -3.797 -8.098 -6.914 1.00 96.12 82 HIS A O 1
ATOM 593 N N . ALA A 1 83 ? -3.137 -6.397 -8.199 1.00 95.25 83 ALA A N 1
ATOM 594 C CA . ALA A 1 83 ? -1.718 -6.653 -8.003 1.00 95.25 83 ALA A CA 1
ATOM 595 C C . ALA A 1 83 ? -1.311 -6.444 -6.535 1.00 95.25 83 ALA A C 1
ATOM 597 O O . ALA A 1 83 ? -0.561 -7.251 -6.003 1.00 95.25 83 ALA A O 1
ATOM 598 N N . ILE A 1 84 ? -1.858 -5.426 -5.858 1.00 93.62 84 ILE A N 1
ATOM 599 C CA . ILE A 1 84 ? -1.625 -5.197 -4.425 1.00 93.62 84 ILE A CA 1
ATOM 600 C C . ILE A 1 84 ? -2.202 -6.338 -3.580 1.00 93.62 84 ILE A C 1
ATOM 602 O O . ILE A 1 84 ? -1.484 -6.847 -2.728 1.00 93.62 84 ILE A O 1
ATOM 606 N N . ILE A 1 85 ? -3.458 -6.753 -3.801 1.00 95.19 85 ILE A N 1
ATOM 607 C CA . ILE A 1 85 ? -4.078 -7.787 -2.945 1.00 95.19 85 ILE A CA 1
ATOM 608 C C . ILE A 1 85 ? -3.496 -9.191 -3.157 1.00 95.19 85 ILE A C 1
ATOM 610 O O . ILE A 1 85 ? -3.632 -10.056 -2.298 1.00 95.19 85 ILE A O 1
ATOM 614 N N . ASN A 1 86 ? -2.889 -9.431 -4.320 1.00 95.44 86 ASN A N 1
ATOM 615 C CA . ASN A 1 86 ? -2.276 -10.713 -4.663 1.00 95.44 86 ASN A CA 1
ATOM 616 C C . ASN A 1 86 ? -0.775 -10.764 -4.331 1.00 95.44 86 ASN A C 1
ATOM 618 O O . ASN A 1 86 ? -0.169 -11.824 -4.472 1.00 95.44 86 ASN A O 1
ATOM 622 N N . ALA A 1 87 ? -0.172 -9.640 -3.941 1.00 93.94 87 ALA A N 1
ATOM 623 C CA . ALA A 1 87 ? 1.250 -9.551 -3.643 1.00 93.94 87 ALA A CA 1
ATOM 624 C C . ALA A 1 87 ? 1.561 -10.074 -2.240 1.00 93.94 87 ALA A C 1
ATOM 626 O O . ALA A 1 87 ? 0.859 -9.755 -1.285 1.00 93.94 87 ALA A O 1
ATOM 627 N N . ALA A 1 88 ? 2.666 -10.801 -2.097 1.00 93.19 88 ALA A N 1
ATOM 628 C CA . ALA A 1 88 ? 3.298 -11.065 -0.810 1.00 93.19 88 ALA A CA 1
ATOM 629 C C . ALA A 1 88 ? 4.160 -9.868 -0.358 1.00 93.19 88 ALA A C 1
ATOM 631 O O . ALA A 1 88 ? 4.525 -8.987 -1.140 1.00 93.19 88 ALA A O 1
ATOM 632 N N . GLU A 1 89 ? 4.578 -9.848 0.908 1.00 85.50 89 GLU A N 1
ATOM 633 C CA . GLU A 1 89 ? 5.481 -8.821 1.450 1.00 85.50 89 GLU A CA 1
ATOM 634 C C . GLU A 1 89 ? 6.862 -8.784 0.761 1.00 85.50 89 GLU A C 1
ATOM 636 O O . GLU A 1 89 ? 7.572 -7.769 0.803 1.00 85.50 89 GLU A O 1
ATOM 641 N N . THR A 1 90 ? 7.240 -9.888 0.107 1.00 91.69 90 THR A N 1
ATOM 642 C CA . THR A 1 90 ? 8.477 -10.055 -0.670 1.00 91.69 90 THR A CA 1
ATOM 643 C C . THR A 1 90 ? 8.377 -9.543 -2.106 1.00 91.69 90 THR A C 1
ATOM 645 O O . THR A 1 90 ? 9.402 -9.394 -2.778 1.00 91.69 90 THR A O 1
ATOM 648 N N . ASP A 1 91 ? 7.172 -9.217 -2.575 1.00 93.62 91 ASP A N 1
ATOM 649 C CA . ASP A 1 91 ? 6.904 -8.849 -3.970 1.00 93.62 91 ASP A CA 1
ATOM 650 C C . ASP A 1 91 ? 7.088 -7.350 -4.221 1.00 93.62 91 ASP A C 1
ATOM 652 O O . ASP A 1 91 ? 6.499 -6.769 -5.127 1.00 93.62 91 ASP A O 1
ATOM 656 N N . THR A 1 92 ? 7.943 -6.702 -3.430 1.00 92.81 92 THR A N 1
ATOM 657 C CA . THR A 1 92 ? 8.370 -5.322 -3.668 1.00 92.81 92 THR A CA 1
ATOM 658 C C . THR A 1 92 ? 9.886 -5.238 -3.752 1.00 92.81 92 THR A C 1
ATOM 660 O O . THR A 1 92 ? 10.617 -5.988 -3.098 1.00 92.81 92 THR A O 1
ATOM 663 N N . VAL A 1 93 ? 10.369 -4.291 -4.546 1.00 92.69 93 VAL A N 1
ATOM 664 C CA . VAL A 1 93 ? 11.790 -3.997 -4.734 1.00 92.69 93 VAL A CA 1
ATOM 665 C C . VAL A 1 93 ? 12.104 -2.605 -4.204 1.00 92.69 93 VAL A C 1
ATOM 667 O O . VAL A 1 93 ? 11.280 -1.691 -4.283 1.00 92.69 93 VAL A O 1
ATOM 670 N N . PHE A 1 94 ? 13.296 -2.451 -3.632 1.00 90.06 94 PHE A N 1
ATOM 671 C CA . PHE A 1 94 ? 13.824 -1.152 -3.234 1.00 90.06 94 PHE A CA 1
ATOM 672 C C . PHE A 1 94 ? 14.747 -0.653 -4.341 1.00 90.06 94 PHE A C 1
ATOM 674 O O . PHE A 1 94 ? 15.599 -1.395 -4.823 1.00 90.06 94 PHE A O 1
ATOM 681 N N . LEU A 1 95 ? 14.523 0.577 -4.784 1.00 88.12 95 LEU A N 1
ATOM 682 C CA . LEU A 1 95 ? 15.177 1.177 -5.935 1.00 88.12 95 LEU A CA 1
ATOM 683 C C . LEU A 1 95 ? 15.794 2.511 -5.536 1.00 88.12 95 LEU A C 1
ATOM 685 O O . LEU A 1 95 ? 15.399 3.145 -4.554 1.00 88.12 95 LEU A O 1
ATOM 689 N N . ASN A 1 96 ? 16.724 2.966 -6.371 1.00 89.69 96 ASN A N 1
ATOM 690 C CA . ASN A 1 96 ? 17.371 4.261 -6.221 1.00 89.69 96 ASN A CA 1
ATOM 691 C C . ASN A 1 96 ? 18.178 4.407 -4.917 1.00 89.69 96 ASN A C 1
ATOM 693 O O . ASN A 1 96 ? 18.286 5.498 -4.380 1.00 89.69 96 ASN A O 1
ATOM 697 N N . GLU A 1 97 ? 18.770 3.324 -4.403 1.00 86.56 97 GLU A N 1
ATOM 698 C CA . GLU A 1 97 ? 19.469 3.302 -3.101 1.00 86.56 97 GLU A CA 1
ATOM 699 C C . GLU A 1 97 ? 20.622 4.309 -2.979 1.00 86.56 97 GLU A C 1
ATOM 701 O O . GLU A 1 97 ? 20.955 4.758 -1.884 1.00 86.56 97 GLU A O 1
ATOM 706 N N . ARG A 1 98 ? 21.257 4.644 -4.107 1.00 85.69 98 ARG A N 1
ATOM 707 C CA . ARG A 1 98 ? 22.420 5.542 -4.173 1.00 85.69 98 ARG A CA 1
ATOM 708 C C . ARG A 1 98 ? 22.049 6.993 -4.484 1.00 85.69 98 ARG A C 1
ATOM 710 O O . ARG A 1 98 ? 22.918 7.861 -4.417 1.00 85.69 98 ARG A O 1
ATOM 717 N N . PHE A 1 99 ? 20.791 7.259 -4.828 1.00 84.81 99 PHE A N 1
ATOM 718 C CA . PHE A 1 99 ? 20.307 8.581 -5.216 1.00 84.81 99 PHE A CA 1
ATOM 719 C C . PHE A 1 99 ? 19.048 8.944 -4.419 1.00 84.81 99 PHE A C 1
ATOM 721 O O . PHE A 1 99 ? 18.538 8.162 -3.627 1.00 84.81 99 PHE A O 1
ATOM 728 N N . SER A 1 100 ? 18.562 10.172 -4.586 1.00 79.50 100 SER A N 1
ATOM 729 C CA . SER A 1 100 ? 17.339 10.635 -3.929 1.00 79.50 100 SER A CA 1
ATOM 730 C C . SER A 1 100 ? 16.281 10.994 -4.980 1.00 79.50 100 SER A C 1
ATOM 732 O O . SER A 1 100 ? 16.646 11.586 -6.005 1.00 79.50 100 SER A O 1
ATOM 734 N N . PRO A 1 101 ? 14.992 10.677 -4.747 1.00 82.88 101 PRO A N 1
ATOM 735 C CA . PRO A 1 101 ? 14.459 9.950 -3.586 1.00 82.88 101 PRO A CA 1
ATOM 736 C C . PRO A 1 101 ? 14.610 8.429 -3.721 1.00 82.88 101 PRO A C 1
ATOM 738 O 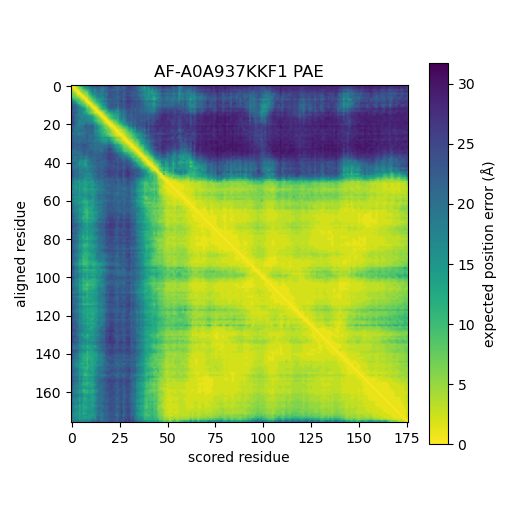O . PRO A 1 101 ? 14.493 7.889 -4.820 1.00 82.88 101 PRO A O 1
ATOM 741 N N . ALA A 1 102 ? 14.806 7.727 -2.604 1.00 84.75 102 ALA A N 1
ATOM 742 C CA . ALA A 1 102 ? 14.699 6.270 -2.584 1.00 84.75 102 ALA A CA 1
ATOM 743 C C . ALA A 1 102 ? 13.245 5.836 -2.843 1.00 84.75 102 ALA A C 1
ATOM 745 O O . ALA A 1 102 ? 12.305 6.432 -2.304 1.00 84.75 102 ALA A O 1
ATOM 746 N N . LEU A 1 103 ? 13.057 4.799 -3.660 1.00 86.19 103 LEU A N 1
ATOM 747 C CA . LEU A 1 103 ? 11.740 4.350 -4.113 1.00 86.19 103 LEU A CA 1
ATOM 748 C C . LEU A 1 103 ? 11.498 2.899 -3.704 1.00 86.19 103 LEU A C 1
ATOM 750 O O . LEU A 1 103 ? 12.410 2.076 -3.706 1.00 86.19 103 LEU A O 1
ATOM 754 N N . ARG A 1 104 ? 10.242 2.568 -3.403 1.00 90.50 104 ARG A N 1
ATOM 755 C CA . ARG A 1 104 ? 9.794 1.182 -3.271 1.00 90.50 104 ARG A CA 1
ATOM 756 C C . ARG A 1 104 ? 8.619 0.944 -4.202 1.00 90.50 104 ARG A C 1
ATOM 758 O O . ARG A 1 104 ? 7.647 1.698 -4.172 1.00 90.50 104 ARG A O 1
ATOM 765 N N . ALA A 1 105 ? 8.729 -0.089 -5.021 1.00 91.81 105 ALA A N 1
ATOM 766 C CA . ALA A 1 105 ? 7.732 -0.434 -6.020 1.00 91.81 105 ALA A CA 1
ATOM 767 C C . ALA A 1 105 ? 7.392 -1.922 -5.956 1.00 91.81 105 ALA A C 1
ATOM 769 O O . ALA A 1 105 ? 8.197 -2.726 -5.481 1.00 91.81 105 ALA A O 1
ATOM 770 N N . LEU A 1 106 ? 6.207 -2.276 -6.445 1.00 93.50 106 LEU A N 1
ATOM 771 C CA . LEU A 1 106 ? 5.841 -3.658 -6.713 1.00 93.50 106 LEU A CA 1
ATOM 772 C C . LEU A 1 106 ? 6.828 -4.262 -7.720 1.00 93.50 106 LEU A C 1
ATOM 774 O O . LEU A 1 106 ? 7.277 -3.582 -8.643 1.00 93.50 106 LEU A O 1
ATOM 778 N N . ARG A 1 107 ? 7.162 -5.535 -7.530 1.00 94.75 107 ARG A N 1
ATOM 779 C CA . ARG A 1 107 ? 8.040 -6.297 -8.408 1.00 94.75 107 ARG A CA 1
ATOM 780 C C . ARG A 1 107 ? 7.333 -6.586 -9.734 1.00 94.75 107 ARG A C 1
ATOM 782 O O . ARG A 1 107 ? 6.480 -7.459 -9.828 1.00 94.75 107 ARG A O 1
ATOM 789 N N . THR A 1 108 ? 7.724 -5.842 -10.754 1.00 94.81 108 THR A N 1
ATOM 790 C CA . THR A 1 108 ? 7.368 -6.020 -12.167 1.00 94.81 108 THR A CA 1
ATOM 791 C C . THR A 1 108 ? 8.628 -6.123 -13.030 1.00 94.81 108 THR A C 1
ATOM 793 O O . THR A 1 108 ? 9.719 -5.777 -12.559 1.00 94.81 108 THR A O 1
ATOM 796 N N . SER A 1 109 ? 8.499 -6.531 -14.299 1.00 94.94 109 SER A N 1
ATOM 797 C CA . SER A 1 109 ? 9.642 -6.627 -15.222 1.00 94.94 109 SER A CA 1
ATOM 798 C C . SER A 1 109 ? 10.394 -5.298 -15.353 1.00 94.94 109 SER A C 1
ATOM 800 O O . SER A 1 109 ? 11.627 -5.288 -15.343 1.00 94.94 109 SER A O 1
ATOM 802 N N . ARG A 1 110 ? 9.676 -4.162 -15.381 1.00 94.00 110 ARG A N 1
ATOM 803 C CA . ARG A 1 110 ? 10.291 -2.823 -15.353 1.00 94.00 110 ARG A CA 1
ATOM 804 C C . ARG A 1 110 ? 11.106 -2.598 -14.082 1.00 94.00 110 ARG A C 1
ATOM 806 O O . ARG A 1 110 ? 12.262 -2.192 -14.153 1.00 94.00 110 ARG A O 1
ATOM 813 N N . SER A 1 111 ? 10.490 -2.814 -12.920 1.00 94.06 111 SER A N 1
ATOM 814 C CA . SER A 1 111 ? 11.120 -2.510 -11.630 1.00 94.06 111 SER A CA 1
ATOM 815 C C . SER A 1 111 ? 12.344 -3.394 -11.358 1.00 94.06 111 SER A C 1
ATOM 817 O O . SER A 1 111 ? 13.333 -2.917 -10.808 1.00 94.06 111 SER A O 1
ATOM 819 N N . GLU A 1 112 ? 12.313 -4.658 -11.792 1.00 94.94 112 GLU A N 1
ATOM 820 C CA . GLU A 1 112 ? 13.425 -5.593 -11.634 1.00 94.94 112 GLU A CA 1
ATOM 821 C C . GLU A 1 112 ? 14.629 -5.195 -12.481 1.00 94.94 112 GLU A C 1
ATOM 823 O O . GLU A 1 112 ? 15.759 -5.262 -12.001 1.00 94.94 112 GLU A O 1
ATOM 828 N N . GLY A 1 113 ? 14.391 -4.699 -13.698 1.00 94.31 113 GLY A N 1
ATOM 829 C CA . GLY A 1 113 ? 15.445 -4.181 -14.571 1.00 94.31 113 GLY A CA 1
ATOM 830 C C . GLY A 1 113 ? 16.170 -2.946 -14.022 1.00 94.31 113 GLY A C 1
ATOM 831 O O . GLY A 1 113 ? 17.234 -2.597 -14.526 1.00 94.31 113 GLY A O 1
ATOM 832 N N . LEU A 1 114 ? 15.622 -2.295 -12.991 1.00 93.56 114 LEU A N 1
ATOM 833 C CA . LEU A 1 114 ? 16.173 -1.083 -12.377 1.00 93.56 114 LEU A CA 1
ATOM 834 C C . LEU A 1 114 ? 16.881 -1.353 -11.038 1.00 93.56 114 LEU A C 1
ATOM 836 O O . LEU A 1 114 ? 17.433 -0.430 -10.429 1.00 93.56 114 LEU A O 1
ATOM 840 N N . ILE A 1 115 ? 16.895 -2.604 -10.565 1.00 92.62 115 ILE A N 1
ATOM 841 C CA . ILE A 1 115 ? 17.622 -2.983 -9.349 1.00 92.62 115 ILE A CA 1
ATOM 842 C C . ILE A 1 115 ? 19.122 -2.784 -9.581 1.00 92.62 115 ILE A C 1
ATOM 844 O O . ILE A 1 115 ? 19.703 -3.326 -10.517 1.00 92.62 115 ILE A O 1
ATOM 848 N N . GLY A 1 116 ? 19.769 -2.026 -8.695 1.00 89.69 116 GLY A N 1
ATOM 849 C CA . GLY A 1 116 ? 21.211 -1.786 -8.770 1.00 89.69 116 GLY A CA 1
ATOM 850 C C . GLY A 1 116 ? 21.651 -0.836 -9.888 1.00 89.69 116 GLY A C 1
ATOM 851 O O . GLY A 1 116 ? 22.852 -0.766 -10.153 1.00 89.69 116 GLY A O 1
ATOM 852 N N . ALA A 1 117 ? 20.717 -0.105 -10.509 1.00 91.31 117 ALA A N 1
ATOM 853 C CA . ALA A 1 117 ? 21.024 0.935 -11.487 1.00 91.31 117 ALA A CA 1
ATOM 854 C C . ALA A 1 117 ? 22.073 1.932 -10.954 1.00 91.31 117 ALA A C 1
ATOM 856 O O . ALA A 1 117 ? 22.077 2.304 -9.774 1.00 91.31 117 ALA A O 1
ATOM 857 N N . ASP A 1 118 ? 22.978 2.361 -11.833 1.00 91.81 118 ASP A N 1
ATOM 858 C CA . ASP A 1 118 ? 24.066 3.295 -11.531 1.00 91.81 118 ASP A CA 1
ATOM 859 C C . ASP A 1 118 ? 23.693 4.764 -11.792 1.00 91.81 118 ASP A C 1
ATOM 861 O O . ASP A 1 118 ? 24.526 5.657 -11.631 1.00 91.81 118 ASP A O 1
ATOM 865 N N . HIS A 1 119 ? 22.425 5.023 -12.114 1.00 90.62 119 HIS A N 1
ATOM 866 C CA . HIS A 1 119 ? 21.841 6.345 -12.317 1.00 90.62 119 HIS A CA 1
ATOM 867 C C . HIS A 1 119 ? 20.580 6.556 -11.464 1.00 90.62 119 HIS A C 1
ATOM 869 O O . HIS A 1 119 ? 20.094 5.653 -10.783 1.00 90.62 119 HIS A O 1
ATOM 875 N N . ASN A 1 120 ? 20.048 7.784 -11.484 1.00 90.12 120 ASN A N 1
ATOM 876 C CA . ASN A 1 120 ? 18.842 8.126 -10.732 1.00 90.12 120 ASN A CA 1
ATOM 877 C C . ASN A 1 120 ? 17.587 7.520 -11.388 1.00 90.12 120 ASN A C 1
ATOM 879 O O . ASN A 1 120 ? 17.084 8.060 -12.376 1.00 90.12 120 ASN A O 1
ATOM 883 N N . VAL A 1 121 ? 17.060 6.455 -10.776 1.00 88.06 121 VAL A N 1
ATOM 884 C CA . VAL A 1 121 ? 15.887 5.679 -11.225 1.00 88.06 121 VAL A CA 1
ATOM 885 C C . VAL A 1 121 ? 14.597 6.505 -11.237 1.00 88.06 121 VAL A C 1
ATOM 887 O O . VAL A 1 121 ? 13.624 6.140 -11.891 1.00 88.06 121 VAL A O 1
ATOM 890 N N . PHE A 1 122 ? 14.567 7.658 -10.561 1.00 82.25 122 PHE A N 1
ATOM 891 C CA . PHE A 1 122 ? 13.420 8.566 -10.630 1.00 82.25 122 PHE A CA 1
ATOM 892 C C . PHE A 1 122 ? 13.123 9.024 -12.068 1.00 82.25 122 PHE A C 1
ATOM 894 O O . PHE A 1 122 ? 11.964 9.228 -12.424 1.00 82.25 122 PHE A O 1
ATOM 901 N N . ASN A 1 123 ? 14.149 9.120 -12.920 1.00 85.06 123 ASN A N 1
ATOM 902 C CA . ASN A 1 123 ? 13.972 9.447 -14.337 1.00 85.06 123 ASN A CA 1
ATOM 903 C C . ASN A 1 123 ? 13.356 8.287 -15.144 1.00 85.06 123 ASN A C 1
ATOM 905 O O . ASN A 1 123 ?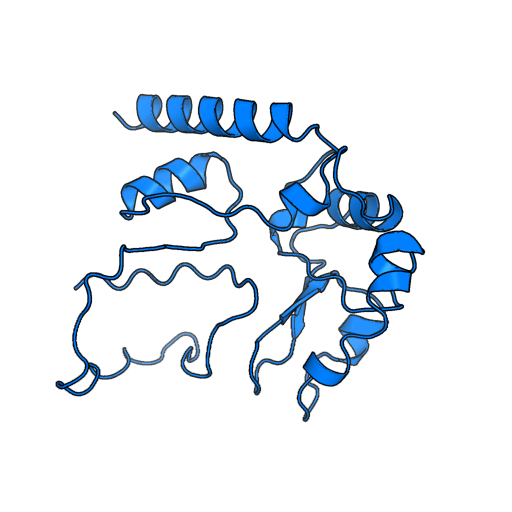 12.803 8.518 -16.217 1.00 85.06 123 ASN A O 1
ATOM 909 N N . ASP A 1 124 ? 13.383 7.065 -14.609 1.00 89.12 124 ASP A N 1
ATOM 910 C CA . ASP A 1 124 ? 12.776 5.864 -15.187 1.00 89.12 124 ASP A CA 1
ATOM 911 C C . ASP A 1 124 ? 11.399 5.565 -14.590 1.00 89.12 124 ASP A C 1
ATOM 913 O O . ASP A 1 124 ? 10.915 4.433 -14.688 1.00 89.12 124 ASP A O 1
ATOM 917 N N . PHE A 1 125 ? 10.730 6.558 -13.994 1.00 86.56 125 PHE A N 1
ATOM 918 C CA . PHE A 1 125 ? 9.399 6.359 -13.422 1.00 86.56 125 PHE A CA 1
ATOM 919 C C . PHE A 1 125 ? 8.402 5.803 -14.445 1.00 86.56 125 PHE A C 1
ATOM 921 O O . PHE A 1 125 ? 7.585 4.970 -14.081 1.00 86.56 125 PHE A O 1
ATOM 928 N N . GLY A 1 126 ? 8.515 6.190 -15.720 1.00 91.56 126 GLY A N 1
ATOM 929 C CA . GLY A 1 126 ? 7.627 5.747 -16.799 1.00 91.56 126 GLY A CA 1
ATOM 930 C C . GLY A 1 126 ? 6.363 6.602 -16.935 1.00 91.56 126 GLY A C 1
ATOM 931 O O . GLY A 1 126 ? 6.289 7.709 -16.396 1.00 91.56 126 GLY A O 1
ATOM 932 N N . ASN A 1 127 ? 5.372 6.114 -17.687 1.00 92.62 127 ASN A N 1
ATOM 933 C CA . ASN A 1 127 ? 4.115 6.831 -17.911 1.00 92.62 127 ASN A CA 1
ATOM 934 C C . ASN A 1 127 ? 3.083 6.482 -16.833 1.00 92.62 127 ASN A C 1
ATOM 936 O O . ASN A 1 127 ? 2.399 5.462 -16.901 1.00 92.62 127 ASN A O 1
ATOM 940 N N . ALA A 1 128 ? 2.945 7.367 -15.845 1.00 89.38 128 ALA A N 1
ATOM 941 C CA . ALA A 1 128 ? 2.010 7.179 -14.743 1.00 89.38 128 ALA A CA 1
ATOM 942 C C . ALA A 1 128 ? 0.553 7.016 -15.207 1.00 89.38 128 ALA A C 1
ATOM 944 O O . ALA A 1 128 ? -0.181 6.263 -14.586 1.00 89.38 128 ALA A O 1
ATOM 945 N N . ASN A 1 129 ? 0.116 7.671 -16.289 1.00 91.12 129 ASN A N 1
ATOM 946 C CA . ASN A 1 129 ? -1.283 7.577 -16.727 1.00 91.12 129 ASN A CA 1
ATOM 947 C C . ASN A 1 129 ? -1.637 6.181 -17.255 1.00 91.12 129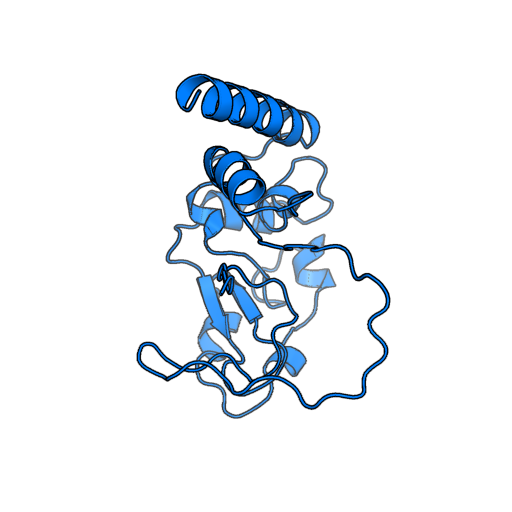 ASN A C 1
ATOM 949 O O . ASN A 1 129 ? -2.726 5.681 -16.973 1.00 91.12 129 ASN A O 1
ATOM 953 N N . ASP A 1 130 ? -0.712 5.543 -17.969 1.00 93.19 130 ASP A N 1
ATOM 954 C CA . ASP A 1 130 ? -0.920 4.209 -18.539 1.00 93.19 130 ASP A CA 1
ATOM 955 C C . ASP A 1 130 ? -0.974 3.142 -17.435 1.00 93.19 130 ASP A C 1
ATOM 957 O O . ASP A 1 130 ? -1.759 2.202 -17.518 1.00 93.19 130 ASP A O 1
ATOM 961 N N . LEU A 1 131 ? -0.232 3.339 -16.342 1.00 91.62 131 LEU A N 1
ATOM 962 C CA . LEU A 1 131 ? -0.361 2.527 -15.131 1.00 91.62 131 LEU A CA 1
ATOM 963 C C . LEU A 1 131 ? -1.665 2.833 -14.375 1.00 91.62 131 LEU A C 1
ATOM 965 O O . LEU A 1 131 ? -2.457 1.934 -14.094 1.00 91.62 131 LEU A O 1
ATOM 969 N N . TYR A 1 132 ? -1.892 4.107 -14.037 1.00 89.00 132 TYR A N 1
ATOM 970 C CA . TYR A 1 132 ? -2.975 4.539 -13.149 1.00 89.00 132 TYR A CA 1
ATOM 971 C C . TYR A 1 132 ? -4.348 4.294 -13.764 1.00 89.00 132 TYR A C 1
ATOM 973 O O . TYR A 1 132 ? -5.246 3.868 -13.051 1.00 89.00 132 TYR A O 1
ATOM 981 N N . PHE A 1 133 ? -4.525 4.561 -15.056 1.00 91.19 133 PHE A N 1
ATOM 982 C CA . PHE A 1 133 ? -5.828 4.491 -15.722 1.00 91.19 133 PHE A CA 1
ATOM 983 C C . PHE A 1 133 ? -5.863 3.459 -16.849 1.00 91.19 133 PHE A C 1
ATOM 985 O O . PHE A 1 133 ? -6.930 2.923 -17.134 1.00 91.19 133 PHE A O 1
ATOM 992 N N . GLY A 1 134 ? -4.718 3.164 -17.471 1.00 89.69 134 GLY A N 1
ATOM 993 C CA . GLY A 1 134 ? -4.606 2.148 -18.524 1.00 89.69 134 GLY A CA 1
ATOM 994 C C . GLY A 1 134 ? -4.422 0.717 -18.006 1.00 89.69 134 GLY A C 1
ATOM 995 O O . GLY A 1 134 ? -4.660 -0.228 -18.753 1.00 89.69 134 GLY A O 1
ATOM 996 N N . GLY A 1 135 ? -4.031 0.542 -16.738 1.00 90.56 135 GLY A N 1
ATOM 997 C CA . GLY A 1 135 ? -3.853 -0.772 -16.121 1.00 90.56 135 GLY A CA 1
ATOM 998 C C . GLY A 1 135 ? -2.604 -1.537 -16.557 1.00 90.56 135 GLY A C 1
ATOM 999 O O . GLY A 1 135 ? -2.515 -2.732 -16.261 1.00 90.56 135 GLY A O 1
ATOM 1000 N N . ASP A 1 136 ? -1.663 -0.882 -17.241 1.00 94.81 136 ASP A N 1
ATOM 1001 C CA . ASP A 1 136 ? -0.377 -1.470 -17.614 1.00 94.81 136 ASP A CA 1
ATOM 1002 C C . ASP A 1 136 ? 0.611 -1.371 -16.442 1.00 94.81 136 ASP A C 1
ATOM 1004 O O . ASP A 1 136 ? 1.159 -0.309 -16.140 1.00 94.81 136 ASP A O 1
ATOM 1008 N N . MET A 1 137 ? 0.838 -2.507 -15.779 1.00 94.31 137 MET A N 1
ATOM 1009 C CA . MET A 1 137 ? 1.709 -2.608 -14.606 1.00 94.31 137 MET A CA 1
ATOM 1010 C C . MET A 1 137 ? 3.195 -2.368 -14.911 1.00 94.31 137 MET A C 1
ATOM 1012 O O . MET A 1 137 ? 3.956 -2.096 -13.984 1.00 94.31 137 MET A O 1
ATOM 1016 N N . ASP A 1 138 ? 3.619 -2.443 -16.176 1.00 94.62 138 ASP A N 1
ATOM 1017 C CA . ASP A 1 138 ? 5.005 -2.203 -16.597 1.00 94.62 138 ASP A CA 1
ATOM 1018 C C . ASP A 1 138 ? 5.208 -0.830 -17.264 1.00 94.62 138 ASP A C 1
ATOM 1020 O O . ASP A 1 138 ? 6.349 -0.429 -17.524 1.00 94.62 138 ASP A O 1
ATOM 1024 N N . ALA A 1 139 ? 4.137 -0.057 -17.480 1.00 92.62 139 ALA A N 1
ATOM 1025 C CA . ALA A 1 139 ? 4.234 1.289 -18.045 1.00 92.62 139 ALA A CA 1
ATOM 1026 C C . ALA A 1 139 ? 4.934 2.289 -17.111 1.00 92.62 139 ALA A C 1
ATOM 1028 O O . ALA A 1 139 ? 5.561 3.246 -17.582 1.00 92.62 139 ALA A O 1
ATOM 1029 N N . ALA A 1 140 ? 4.855 2.071 -15.795 1.00 93.88 140 ALA A N 1
ATOM 1030 C CA . ALA A 1 140 ? 5.507 2.894 -14.784 1.00 93.88 140 ALA A CA 1
ATOM 1031 C C . ALA A 1 140 ? 5.879 2.101 -13.522 1.00 93.88 140 ALA A C 1
ATOM 1033 O O . ALA A 1 140 ? 5.450 0.969 -13.323 1.00 93.88 140 ALA A O 1
ATOM 1034 N N . LEU A 1 141 ? 6.684 2.706 -12.646 1.00 91.81 141 LEU A N 1
ATOM 1035 C CA . LEU A 1 141 ? 6.996 2.155 -11.329 1.00 91.81 141 LEU A CA 1
ATOM 1036 C C . LEU A 1 141 ? 5.755 2.205 -10.428 1.00 91.81 141 LEU A C 1
ATOM 1038 O O . LEU A 1 141 ? 5.390 3.257 -9.901 1.00 91.81 141 LEU A O 1
ATOM 1042 N N . ALA A 1 142 ? 5.134 1.047 -10.211 1.00 92.44 142 ALA A N 1
ATOM 1043 C CA . ALA A 1 142 ? 4.003 0.889 -9.306 1.00 92.44 142 ALA A CA 1
ATOM 1044 C C . ALA A 1 142 ? 4.443 1.029 -7.841 1.00 92.44 142 ALA A C 1
ATOM 1046 O O . ALA A 1 142 ? 4.761 0.044 -7.175 1.00 92.44 142 ALA A O 1
ATOM 1047 N N . LEU A 1 143 ? 4.490 2.264 -7.329 1.00 90.62 143 LEU A N 1
ATOM 1048 C CA . LEU A 1 143 ? 4.899 2.543 -5.950 1.00 90.62 143 LEU A CA 1
A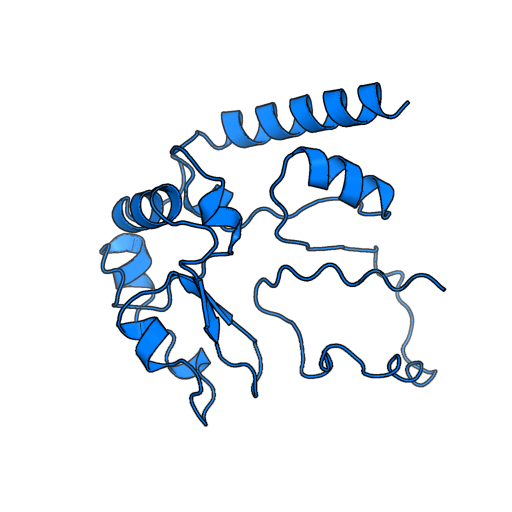TOM 1049 C C . LEU A 1 143 ? 3.979 1.821 -4.964 1.00 90.62 143 LEU A C 1
ATOM 1051 O O . LEU A 1 143 ? 2.775 2.060 -4.908 1.00 90.62 143 LEU A O 1
ATOM 1055 N N . THR A 1 144 ? 4.537 0.882 -4.213 1.00 89.12 144 THR A N 1
ATOM 1056 C CA . THR A 1 144 ? 3.775 -0.038 -3.367 1.00 89.12 144 THR A CA 1
ATOM 1057 C C . THR A 1 144 ? 4.669 -0.474 -2.215 1.00 89.12 144 THR A C 1
ATOM 1059 O O . THR A 1 144 ? 5.784 -0.945 -2.427 1.00 89.12 144 THR A O 1
ATOM 1062 N N . GLY A 1 145 ? 4.202 -0.268 -0.984 1.00 86.12 145 GLY A N 1
ATOM 1063 C CA . GLY A 1 145 ? 4.910 -0.698 0.225 1.00 86.12 145 GLY A CA 1
ATOM 1064 C C . GLY A 1 145 ? 4.804 -2.207 0.463 1.00 86.12 145 GLY A C 1
ATOM 1065 O O . GLY A 1 145 ? 3.871 -2.848 -0.018 1.00 86.12 145 GLY A O 1
ATOM 1066 N N . GLN A 1 146 ? 5.711 -2.763 1.275 1.00 88.19 146 GLN A N 1
ATOM 1067 C CA . GLN A 1 146 ? 5.724 -4.197 1.645 1.00 88.19 146 GLN A CA 1
ATOM 1068 C C . GLN A 1 146 ? 4.437 -4.652 2.330 1.00 88.19 146 GLN A C 1
ATOM 1070 O O . GLN A 1 146 ? 4.069 -5.822 2.312 1.00 88.19 146 GLN A O 1
ATOM 1075 N N . VAL A 1 147 ? 3.724 -3.685 2.889 1.00 86.00 147 VAL A N 1
ATOM 1076 C CA . VAL A 1 147 ? 2.396 -3.827 3.456 1.00 86.00 147 VAL A CA 1
ATOM 1077 C C . VAL A 1 147 ? 1.366 -4.498 2.541 1.00 86.00 147 VAL A C 1
ATOM 1079 O O . VAL A 1 147 ? 0.384 -5.025 3.055 1.00 86.00 147 VAL A O 1
ATOM 1082 N N . ALA A 1 148 ? 1.588 -4.515 1.220 1.00 88.31 148 ALA A N 1
ATOM 1083 C CA . ALA A 1 148 ? 0.731 -5.203 0.256 1.00 88.31 148 ALA A CA 1
ATOM 1084 C C . ALA A 1 148 ? 0.406 -6.653 0.672 1.00 88.31 148 ALA A C 1
ATOM 1086 O O . ALA A 1 148 ? -0.759 -7.031 0.629 1.00 88.31 148 ALA A O 1
ATOM 1087 N N . GLY A 1 149 ? 1.373 -7.382 1.252 1.00 87.88 149 GLY A N 1
ATOM 1088 C CA . GLY A 1 149 ? 1.193 -8.751 1.771 1.00 87.88 149 GLY A CA 1
ATOM 1089 C C . GLY A 1 149 ? 0.152 -8.931 2.882 1.00 87.88 149 GLY A C 1
ATOM 1090 O O . GLY A 1 149 ? -0.163 -10.056 3.261 1.00 87.88 149 GLY A O 1
ATOM 1091 N N . ARG A 1 150 ? -0.394 -7.843 3.436 1.00 87.75 150 ARG A N 1
ATOM 1092 C CA . ARG A 1 150 ? -1.455 -7.868 4.459 1.00 87.75 150 ARG A CA 1
ATOM 1093 C C . ARG A 1 150 ? -2.809 -7.385 3.952 1.00 87.75 150 ARG A C 1
ATOM 1095 O O . ARG A 1 150 ? -3.766 -7.351 4.726 1.00 87.75 150 ARG A O 1
ATOM 1102 N N . ILE A 1 151 ? -2.891 -6.979 2.691 1.00 90.25 151 ILE A N 1
ATOM 1103 C CA . ILE A 1 151 ? -4.106 -6.445 2.087 1.00 90.25 151 ILE A CA 1
ATOM 1104 C C . ILE A 1 151 ? -4.792 -7.594 1.357 1.00 90.25 151 ILE A C 1
ATOM 1106 O O . ILE A 1 151 ? -4.454 -7.915 0.233 1.00 90.25 151 ILE A O 1
ATOM 1110 N N . ASP A 1 152 ? -5.759 -8.230 2.008 1.00 92.00 152 ASP A N 1
ATOM 1111 C CA . ASP A 1 152 ? -6.390 -9.456 1.500 1.00 92.00 152 ASP A CA 1
ATOM 1112 C C . ASP A 1 152 ? -7.566 -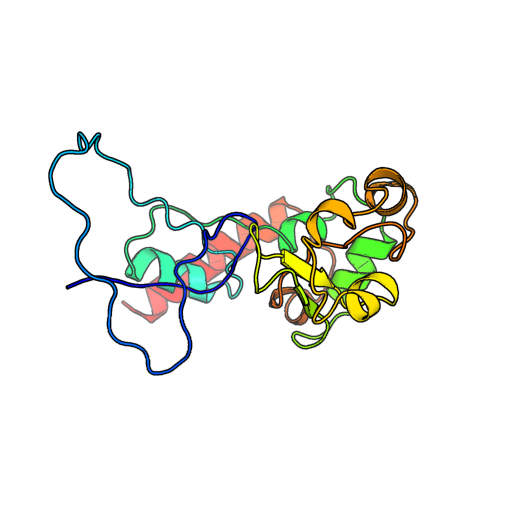9.221 0.543 1.00 92.00 152 ASP A C 1
ATOM 1114 O O . ASP A 1 152 ? -8.004 -10.131 -0.162 1.00 92.00 152 ASP A O 1
ATOM 1118 N N . ARG A 1 153 ? -8.126 -8.011 0.539 1.00 94.25 153 ARG A N 1
ATOM 1119 C CA . ARG A 1 153 ? -9.291 -7.663 -0.273 1.00 94.25 153 ARG A CA 1
ATOM 1120 C C . ARG A 1 153 ? -9.390 -6.165 -0.503 1.00 94.25 153 ARG A C 1
ATOM 1122 O O . ARG A 1 153 ? -8.930 -5.356 0.304 1.00 94.25 153 ARG A O 1
ATOM 1129 N N . ILE A 1 154 ? -10.101 -5.812 -1.568 1.00 95.62 154 ILE A N 1
ATOM 1130 C CA . ILE A 1 154 ? -10.551 -4.444 -1.817 1.00 95.62 154 ILE A CA 1
ATOM 1131 C C . ILE A 1 154 ? -11.644 -4.113 -0.794 1.00 95.62 154 ILE A C 1
ATOM 1133 O O . ILE A 1 154 ? -12.623 -4.846 -0.657 1.00 95.62 154 ILE A O 1
ATOM 1137 N N . ARG A 1 155 ? -11.458 -3.013 -0.063 1.00 94.31 155 ARG A N 1
ATOM 1138 C CA . ARG A 1 155 ? -12.389 -2.506 0.958 1.00 94.31 155 ARG A CA 1
ATOM 1139 C C . ARG A 1 155 ? -12.791 -1.078 0.619 1.00 94.31 155 ARG A C 1
ATOM 1141 O O . ARG A 1 155 ? -12.032 -0.364 -0.039 1.00 94.31 155 ARG A O 1
ATOM 1148 N N . SER A 1 156 ? -13.958 -0.653 1.093 1.00 97.19 156 SER A N 1
ATOM 1149 C CA . SER A 1 156 ? -14.322 0.768 1.034 1.00 97.19 156 SER A CA 1
ATOM 1150 C C . SER A 1 156 ? -13.421 1.596 1.953 1.00 97.19 156 SER A C 1
ATOM 1152 O O . SER A 1 156 ? -12.967 1.108 2.992 1.00 97.19 156 SER A O 1
ATOM 1154 N N . VAL A 1 157 ? -13.199 2.868 1.625 1.00 94.50 157 VAL A N 1
ATOM 1155 C CA . VAL A 1 157 ? -12.477 3.815 2.491 1.00 94.50 157 VAL A CA 1
ATOM 1156 C C . VAL A 1 157 ? -13.138 3.889 3.869 1.00 94.50 157 VAL A C 1
ATOM 1158 O O . VAL A 1 157 ? -12.445 3.889 4.886 1.00 94.50 157 VAL A O 1
ATOM 1161 N N . SER A 1 158 ? -14.474 3.883 3.920 1.00 96.38 158 SER A N 1
ATOM 1162 C CA . SER A 1 158 ? -15.221 3.879 5.184 1.00 96.38 158 SER A CA 1
ATOM 1163 C C . SER A 1 158 ? -14.925 2.637 6.029 1.00 96.38 158 SER A C 1
ATOM 1165 O O . SER A 1 158 ? -14.700 2.755 7.235 1.00 96.38 158 SER A O 1
ATOM 1167 N N . GLU A 1 159 ? -14.914 1.447 5.423 1.00 94.38 159 GLU A N 1
ATOM 1168 C CA . GLU A 1 159 ? -14.561 0.203 6.117 1.00 94.38 159 GLU A CA 1
ATOM 1169 C C . GLU A 1 159 ? -13.127 0.271 6.641 1.00 94.38 159 GLU A C 1
ATOM 1171 O O . GLU A 1 159 ? -12.906 -0.000 7.816 1.00 94.38 159 GLU A O 1
ATOM 1176 N N . ILE A 1 160 ? -12.174 0.706 5.810 1.00 91.44 160 ILE A N 1
ATOM 1177 C CA . ILE A 1 160 ? -10.767 0.809 6.207 1.00 91.44 160 ILE A CA 1
ATOM 1178 C C . ILE A 1 160 ? -10.616 1.741 7.411 1.00 91.44 160 ILE A C 1
ATOM 1180 O O . ILE A 1 160 ? -9.988 1.363 8.395 1.00 91.44 160 ILE A O 1
ATOM 1184 N N . ILE A 1 161 ? -11.199 2.942 7.371 1.00 90.81 161 ILE A N 1
ATOM 1185 C CA . ILE A 1 161 ? -11.092 3.908 8.475 1.00 90.81 161 ILE A CA 1
ATOM 1186 C C . ILE A 1 161 ? -11.774 3.371 9.737 1.00 90.81 161 ILE A C 1
ATOM 1188 O O . ILE A 1 161 ? -11.192 3.422 10.820 1.00 90.81 161 ILE A O 1
ATOM 1192 N N . SER A 1 162 ? -12.995 2.849 9.614 1.00 91.88 162 SER A N 1
ATOM 1193 C CA . SER A 1 162 ? -13.757 2.362 10.769 1.00 91.88 162 SER A CA 1
ATOM 1194 C C . SER A 1 162 ? -13.098 1.157 11.446 1.00 91.88 162 SER A C 1
ATOM 1196 O O . SER A 1 162 ? -12.964 1.167 12.671 1.00 91.88 162 SER A O 1
ATOM 1198 N N . SER A 1 163 ? -12.608 0.173 10.680 1.00 89.56 163 SER A N 1
ATOM 1199 C CA . SER A 1 163 ? -11.878 -0.975 11.236 1.00 89.56 163 SER A CA 1
ATOM 1200 C C . SER A 1 163 ? -10.590 -0.520 11.914 1.00 89.56 163 SER A C 1
ATOM 1202 O O . SER A 1 163 ? -10.290 -0.941 13.026 1.00 89.56 163 SER A O 1
ATOM 1204 N N . THR A 1 164 ? -9.885 0.429 11.295 1.00 88.06 164 THR A N 1
ATOM 1205 C CA . THR A 1 164 ? -8.654 1.007 11.834 1.00 88.06 164 THR A CA 1
ATOM 1206 C C . THR A 1 164 ? -8.860 1.639 13.208 1.00 88.06 164 THR A C 1
ATOM 1208 O O . THR A 1 164 ? -8.085 1.381 14.130 1.00 88.06 164 THR A O 1
ATOM 1211 N N . VAL A 1 165 ? -9.908 2.450 13.368 1.00 89.38 165 VAL A N 1
ATOM 1212 C CA . VAL A 1 165 ? -10.233 3.093 14.651 1.00 89.38 165 VAL A CA 1
ATOM 1213 C C . VAL A 1 165 ? -10.667 2.062 15.696 1.00 89.38 165 VAL A C 1
ATOM 1215 O O . VAL A 1 165 ? -10.238 2.155 16.847 1.00 89.38 165 VAL A O 1
ATOM 1218 N N . SER A 1 166 ? -11.480 1.074 15.305 1.00 90.75 166 SER A N 1
ATOM 1219 C CA . SER A 1 166 ? -11.939 0.011 16.211 1.00 90.75 166 SER A CA 1
ATOM 1220 C C . SER A 1 166 ? -10.770 -0.813 16.752 1.00 90.75 166 SER A C 1
ATOM 1222 O O . SER A 1 166 ? -10.593 -0.924 17.962 1.00 90.75 166 SER A O 1
ATOM 1224 N N . GLU A 1 167 ? -9.911 -1.320 15.867 1.00 87.75 167 GLU A N 1
ATOM 1225 C CA . GLU A 1 167 ? -8.769 -2.163 16.235 1.00 87.75 167 GLU A CA 1
ATOM 1226 C C . GLU A 1 167 ? -7.706 -1.399 17.041 1.00 87.75 167 GLU A C 1
ATOM 1228 O O . GLU A 1 167 ? -7.063 -1.962 17.936 1.00 87.75 167 GLU A O 1
ATOM 1233 N N . PHE A 1 168 ? -7.535 -0.099 16.772 1.00 88.62 168 PHE A N 1
ATOM 1234 C CA . PHE A 1 168 ? -6.727 0.781 17.615 1.00 88.62 168 PHE A CA 1
ATOM 1235 C C . PHE A 1 168 ? -7.274 0.825 19.047 1.00 88.62 168 PHE A C 1
ATOM 1237 O O . PHE A 1 168 ? -6.521 0.579 19.991 1.00 88.62 168 PHE A O 1
ATOM 1244 N N . ALA A 1 169 ? -8.575 1.091 19.215 1.00 89.81 169 ALA A N 1
ATOM 1245 C CA . ALA A 1 169 ? -9.210 1.165 20.529 1.00 89.81 169 ALA A CA 1
ATOM 1246 C C . ALA A 1 169 ? -9.125 -0.173 21.283 1.00 89.81 169 ALA A C 1
ATOM 1248 O O . ALA A 1 169 ? -8.784 -0.199 22.465 1.00 89.81 169 ALA A O 1
ATOM 1249 N N . GLU A 1 170 ? -9.356 -1.292 20.594 1.00 90.94 170 GLU A N 1
ATOM 1250 C CA . GLU A 1 170 ? -9.186 -2.640 21.148 1.00 90.94 170 GLU A CA 1
ATOM 1251 C C . GLU A 1 170 ? -7.745 -2.904 21.597 1.00 90.94 170 GLU A C 1
ATOM 1253 O O . GLU A 1 170 ? -7.512 -3.440 22.682 1.00 90.94 170 GLU A O 1
ATOM 1258 N N . THR A 1 171 ? -6.761 -2.494 20.791 1.00 90.25 171 THR A N 1
ATOM 1259 C CA . THR A 1 171 ? -5.344 -2.656 21.133 1.00 90.25 171 THR A CA 1
ATOM 1260 C C . THR A 1 171 ? -4.972 -1.836 22.363 1.00 90.25 171 THR A C 1
ATOM 1262 O O . THR A 1 171 ? -4.284 -2.355 23.238 1.00 90.25 171 THR A O 1
ATOM 1265 N N . VAL A 1 172 ? -5.440 -0.589 22.456 1.00 89.62 172 VAL A N 1
ATOM 1266 C CA . VAL A 1 172 ? -5.209 0.270 23.626 1.00 89.62 172 VAL A CA 1
ATOM 1267 C C . VAL A 1 172 ? -5.831 -0.346 24.881 1.00 89.62 172 VAL A C 1
ATOM 1269 O O . VAL A 1 172 ? -5.133 -0.486 25.879 1.00 89.62 172 VAL A O 1
ATOM 1272 N N . ASN A 1 173 ? -7.085 -0.806 24.812 1.00 91.88 173 ASN A N 1
ATOM 1273 C CA . ASN A 1 173 ? -7.773 -1.443 25.943 1.00 91.88 173 ASN A CA 1
ATOM 1274 C C . ASN A 1 173 ? -7.100 -2.742 26.412 1.00 91.88 173 ASN A C 1
ATOM 1276 O O . ASN A 1 173 ? -7.199 -3.106 27.577 1.00 91.88 173 ASN A O 1
ATOM 1280 N N . ARG A 1 174 ? -6.428 -3.470 25.514 1.00 90.69 174 ARG A N 1
ATOM 1281 C CA . ARG A 1 174 ? -5.675 -4.684 25.866 1.00 90.69 174 ARG A CA 1
ATOM 1282 C C . ARG A 1 174 ? -4.344 -4.380 26.565 1.00 90.69 174 ARG A C 1
ATOM 1284 O O . ARG A 1 174 ? -3.793 -5.267 27.212 1.00 90.69 174 ARG A O 1
ATOM 1291 N N . LEU A 1 175 ? -3.794 -3.183 26.364 1.00 86.00 175 LEU A N 1
ATOM 1292 C CA . LEU A 1 175 ? -2.498 -2.762 26.907 1.00 86.00 175 LEU A CA 1
ATOM 1293 C C . LEU A 1 175 ? -2.616 -1.930 28.195 1.00 86.00 175 LEU A C 1
ATOM 1295 O O . LEU A 1 175 ? -1.599 -1.744 28.865 1.00 86.00 175 LEU A O 1
ATOM 1299 N N . SER A 1 176 ? -3.811 -1.424 28.514 1.00 77.50 176 SER A N 1
ATOM 1300 C CA . SER A 1 176 ? -4.150 -0.739 29.772 1.00 77.50 176 SER A CA 1
ATOM 1301 C C . SER A 1 176 ? -4.455 -1.715 30.900 1.00 77.50 176 SER A C 1
ATOM 1303 O O . SER A 1 176 ? -3.993 -1.456 32.031 1.00 77.50 176 SER A O 1
#

Sequence (176 aa):
MNSVTLFEISSDNGPSAISPGGALPPPYPPGRNMKKTATKVVASLFAFSLIAAAFALGADGVQMGTQMVAAAESPVHDNWKHAIINAAETDTVFLNERFSPALRALRTSRSEGLIGADHNVFNDFGNANDLYFGGDMDAALALTGQVAGRIDRIRSVSEIISSTVSEFAETVNRLS

Mean predicted aligned error: 11.61 Å

Solvent-accessible surface area (backbone atoms only — not comparable to full-atom values): 10566 Å² total; per-residue (Å²): 138,90,84,82,86,76,92,36,86,80,67,72,58,69,100,81,79,76,63,100,88,63,80,81,80,78,83,78,80,90,83,74,83,79,69,89,70,74,66,76,51,75,36,58,68,75,50,50,58,48,52,44,50,40,43,75,73,63,29,86,58,78,44,70,54,55,68,50,56,30,18,65,80,34,83,48,22,63,57,56,32,51,50,37,39,71,28,51,51,78,45,41,44,75,32,27,85,91,43,78,52,37,43,43,19,41,65,34,76,54,50,59,75,43,54,87,56,94,59,65,48,74,79,65,38,58,46,58,62,42,26,37,65,64,39,35,69,62,42,20,63,47,71,30,57,51,56,28,46,74,36,82,66,73,40,46,62,68,55,54,54,53,51,41,55,51,42,24,52,54,47,47,65,74,74,108

Foldseek 3Di:
DDDDDDDADDFDDPQPDDDDPDDDDDDDDPDPDDPPDQPAPEHQDDDLLVQLVCVVSPHPDYDHDQLLCLAPPHQFDVLLNVLLQPDALPQKDWAQNVHHPIAIAGNDPQVVVRVPDPDRCVVVQADVCCVRNVVPPNRGGHGHHSCSNVRNHHHHPVCVVVVSVVVSVVSVVVVD